Protein AF-A0A8H5HW03-F1 (afdb_monomer)

Sequence (106 aa):
MLFYILYPLAFLIGIPRNELLPVSRLLATKLVANELLAYQELQALMQTDAALSARAYTITTSLAVTDVISALAPERARTVVGIAPSALFCGFLTTMQTAAIAAMLI

Organism: NCBI:txid2823264

Foldseek 3Di:
DQLVVCLVVLVVLPFDPLCSSVLSVLLVCCVPPRLVVSVVSLVVCCVDPNHGDPVSNCSCVDPRRPPPCCVVPVPCVVVCVVCVVVVVVVVVVVVVVVVVVVVVVD

Solvent-accessible surface area (backbone atoms only — not comparable to full-atom values): 5886 Å² total; per-residue (Å²): 116,67,28,68,71,35,29,63,51,32,48,74,77,66,36,54,83,93,46,24,68,66,50,8,42,38,45,34,37,27,75,74,74,32,41,69,60,25,44,52,52,49,54,56,41,58,76,40,100,75,43,66,53,72,68,42,44,52,51,40,46,57,59,55,41,44,41,68,58,52,76,74,41,62,87,46,52,69,58,50,64,69,44,42,66,61,51,50,52,50,51,51,52,53,51,53,51,52,51,55,54,54,62,73,76,107

Structure (mmCIF, N/CA/C/O backbone):
data_AF-A0A8H5HW03-F1
#
_entry.id   AF-A0A8H5HW03-F1
#
loop_
_atom_site.group_PDB
_atom_site.id
_atom_site.type_symbol
_atom_site.label_atom_id
_atom_site.label_alt_id
_atom_site.label_comp_id
_atom_site.label_asym_id
_atom_site.label_entity_id
_atom_site.label_seq_id
_atom_site.pd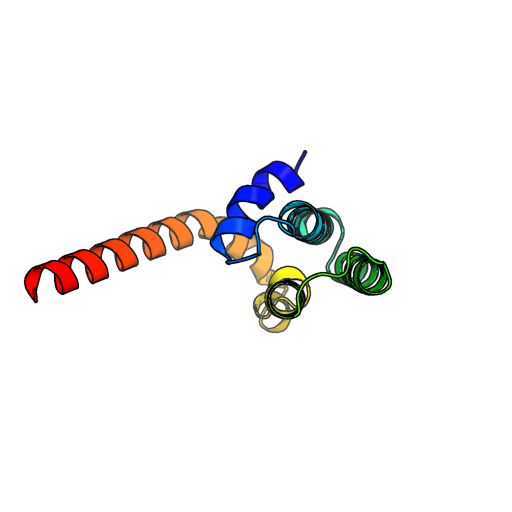bx_PDB_ins_code
_atom_site.Cartn_x
_atom_site.Cartn_y
_atom_site.Cartn_z
_atom_site.occupancy
_atom_site.B_iso_or_equiv
_atom_site.auth_seq_id
_atom_site.auth_comp_id
_atom_site.auth_asym_id
_atom_site.auth_atom_id
_atom_site.pdbx_PDB_model_num
ATOM 1 N N . MET A 1 1 ? -1.120 10.387 -12.932 1.00 54.50 1 MET A N 1
ATOM 2 C CA . MET A 1 1 ? -1.924 9.602 -13.895 1.00 54.50 1 MET A CA 1
ATOM 3 C C . MET A 1 1 ? -2.091 8.164 -13.420 1.00 54.50 1 MET A C 1
ATOM 5 O O . MET A 1 1 ? -3.212 7.801 -13.104 1.00 54.50 1 MET A O 1
ATOM 9 N N . LEU A 1 2 ? -1.021 7.379 -13.244 1.00 59.88 2 LEU A N 1
ATOM 10 C CA . LEU A 1 2 ? -1.141 5.968 -12.834 1.00 59.88 2 LEU A CA 1
ATOM 11 C C . LEU A 1 2 ? -1.788 5.745 -11.450 1.00 59.88 2 LEU A C 1
ATOM 13 O O . LEU A 1 2 ? -2.576 4.822 -11.280 1.00 59.88 2 LEU A O 1
ATOM 17 N N . PHE A 1 3 ? -1.534 6.629 -10.481 1.00 64.81 3 PHE A N 1
ATOM 18 C CA . PHE A 1 3 ? -2.133 6.531 -9.143 1.00 64.81 3 PHE A CA 1
ATOM 19 C C . PHE A 1 3 ? -3.669 6.651 -9.144 1.00 64.81 3 PHE A C 1
ATOM 21 O O . PHE A 1 3 ? -4.312 6.061 -8.288 1.00 64.81 3 PHE A O 1
ATOM 28 N N . TYR A 1 4 ? -4.283 7.338 -10.119 1.00 64.31 4 TYR A N 1
ATOM 29 C CA . TYR A 1 4 ? -5.749 7.424 -10.214 1.00 64.31 4 TYR A CA 1
ATOM 30 C C . TYR A 1 4 ? -6.389 6.083 -10.586 1.00 64.31 4 TYR A C 1
ATOM 32 O O . TYR A 1 4 ? -7.503 5.803 -10.160 1.00 64.31 4 TYR A O 1
ATOM 40 N N . ILE A 1 5 ? -5.670 5.234 -11.327 1.00 67.94 5 ILE A N 1
ATOM 41 C CA . ILE A 1 5 ? -6.112 3.870 -11.656 1.00 67.94 5 ILE A CA 1
ATOM 42 C C .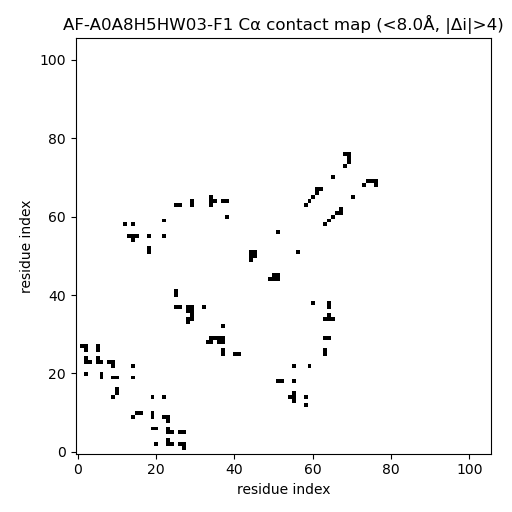 ILE A 1 5 ? -5.989 2.962 -10.423 1.00 67.94 5 ILE A C 1
ATOM 44 O O . ILE A 1 5 ? -6.820 2.085 -10.205 1.00 67.94 5 ILE A O 1
ATOM 48 N N . LEU A 1 6 ? -4.985 3.209 -9.577 1.00 67.69 6 LEU A N 1
ATOM 49 C CA . LEU A 1 6 ? -4.747 2.460 -8.339 1.00 67.69 6 LEU A CA 1
ATOM 50 C C . LEU A 1 6 ? -5.554 2.992 -7.143 1.00 67.69 6 LEU A C 1
ATOM 52 O O . LEU A 1 6 ? -5.616 2.341 -6.107 1.00 67.69 6 LEU A O 1
ATOM 56 N N . TYR A 1 7 ? -6.208 4.143 -7.282 1.00 73.94 7 TYR A N 1
ATOM 57 C CA . TYR A 1 7 ? -7.087 4.731 -6.273 1.00 73.94 7 TYR A CA 1
ATOM 58 C C . TYR A 1 7 ? -8.310 3.853 -5.931 1.00 73.94 7 TYR A C 1
ATOM 60 O O . TYR A 1 7 ? -8.507 3.563 -4.749 1.00 73.94 7 TYR A O 1
ATOM 68 N N . PRO A 1 8 ? -9.114 3.359 -6.903 1.00 70.94 8 PRO A N 1
ATOM 69 C CA . PRO A 1 8 ? -10.201 2.425 -6.601 1.00 70.94 8 PRO A CA 1
ATOM 70 C C . PRO A 1 8 ? -9.677 1.090 -6.064 1.00 70.94 8 PRO A C 1
ATOM 72 O O . PRO A 1 8 ? -10.322 0.483 -5.214 1.00 70.94 8 PRO A O 1
ATOM 75 N N . LEU A 1 9 ? -8.486 0.659 -6.496 1.00 66.75 9 LEU A N 1
ATOM 76 C CA . LEU A 1 9 ? -7.845 -0.529 -5.941 1.00 66.75 9 LEU A CA 1
ATOM 77 C C . LEU A 1 9 ? -7.532 -0.324 -4.455 1.00 66.75 9 LEU A C 1
ATOM 79 O O . LEU A 1 9 ? -7.968 -1.137 -3.653 1.00 66.75 9 LEU A O 1
ATOM 83 N N . ALA A 1 10 ? -6.880 0.784 -4.079 1.00 71.12 10 ALA A N 1
ATOM 84 C CA . 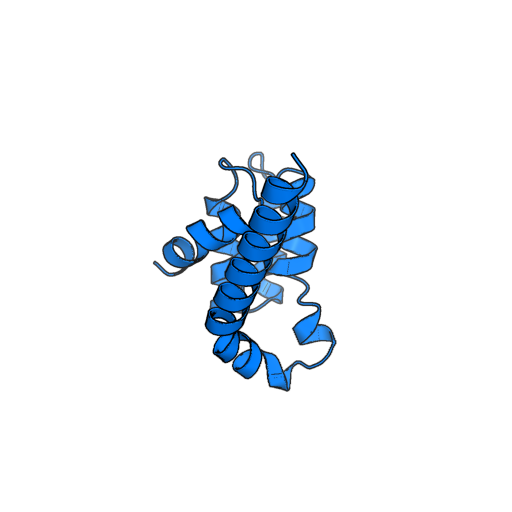ALA A 1 10 ? -6.575 1.137 -2.688 1.00 71.12 10 ALA A CA 1
ATOM 85 C C . ALA A 1 10 ? -7.836 1.166 -1.801 1.00 71.12 10 ALA A C 1
ATOM 87 O O . ALA A 1 10 ? -7.804 0.729 -0.650 1.00 71.12 10 ALA A O 1
ATOM 88 N N . PHE A 1 11 ? -8.964 1.614 -2.357 1.00 74.25 11 PHE A N 1
ATOM 89 C CA . PHE A 1 11 ? -10.255 1.595 -1.672 1.00 74.25 11 PHE A CA 1
ATOM 90 C C . PHE A 1 11 ? -10.769 0.173 -1.425 1.00 74.25 11 PHE A C 1
ATOM 92 O O . PHE A 1 11 ? -11.213 -0.131 -0.318 1.00 74.25 11 PHE A O 1
ATOM 99 N N . LEU A 1 12 ? -10.652 -0.718 -2.413 1.00 67.25 12 LEU A N 1
ATOM 100 C CA . LEU A 1 12 ? -11.079 -2.116 -2.297 1.00 67.25 12 LEU A CA 1
ATOM 101 C C . LEU A 1 12 ? -10.250 -2.921 -1.282 1.00 67.25 12 LEU A C 1
ATOM 103 O O . LEU A 1 12 ? -10.799 -3.798 -0.622 1.00 67.25 12 LEU A O 1
ATOM 107 N N . ILE A 1 13 ? -8.964 -2.600 -1.095 1.00 67.69 13 ILE A N 1
ATOM 108 C CA . ILE A 1 13 ? -8.096 -3.237 -0.076 1.00 67.69 13 ILE A CA 1
ATOM 109 C C . ILE A 1 13 ? -8.343 -2.704 1.348 1.00 67.69 13 ILE A C 1
ATOM 111 O O . ILE A 1 13 ? -7.706 -3.150 2.301 1.00 67.69 13 ILE A O 1
ATOM 115 N N . GLY A 1 14 ? -9.285 -1.771 1.521 1.00 68.88 14 GLY A N 1
ATOM 116 C CA . GLY A 1 14 ? -9.735 -1.312 2.835 1.00 68.88 14 GLY A CA 1
ATOM 117 C C . GLY A 1 14 ? -8.916 -0.173 3.441 1.00 68.88 14 GLY A C 1
ATOM 118 O O . GLY A 1 14 ? -8.922 -0.015 4.665 1.00 68.88 14 GLY A O 1
ATOM 119 N N . ILE A 1 15 ? -8.229 0.621 2.613 1.00 82.00 15 ILE A N 1
ATOM 120 C CA . ILE A 1 15 ? -7.562 1.853 3.052 1.00 82.00 15 ILE A CA 1
ATOM 121 C C . ILE A 1 15 ? -8.619 2.919 3.415 1.00 82.00 15 ILE A C 1
ATOM 123 O O . ILE A 1 15 ? -9.592 3.100 2.675 1.00 82.00 15 ILE A O 1
ATOM 127 N N . PRO A 1 16 ? -8.455 3.645 4.536 1.00 82.75 16 PRO A N 1
ATOM 128 C CA . PRO A 1 16 ? -9.315 4.767 4.908 1.00 82.75 16 PRO A CA 1
ATOM 129 C C . PRO A 1 16 ? -9.395 5.842 3.815 1.00 82.75 16 PRO A C 1
ATOM 131 O O . PRO A 1 16 ? -8.410 6.142 3.144 1.00 82.75 16 PRO A O 1
ATOM 134 N N . ARG A 1 17 ? -10.567 6.469 3.635 1.00 80.69 17 ARG A N 1
ATOM 135 C CA . ARG A 1 17 ? -10.820 7.402 2.513 1.00 80.69 17 ARG A CA 1
ATOM 136 C C . ARG A 1 17 ? -9.880 8.614 2.479 1.00 80.69 17 ARG A C 1
ATOM 138 O O . ARG A 1 17 ? -9.550 9.096 1.400 1.00 80.69 17 ARG A O 1
ATOM 145 N N . ASN A 1 18 ? -9.443 9.079 3.646 1.00 84.56 18 ASN A N 1
ATOM 146 C CA . ASN A 1 18 ? -8.472 10.164 3.824 1.00 84.56 18 ASN A CA 1
ATOM 147 C C . ASN A 1 18 ? -7.039 9.776 3.407 1.00 84.56 18 ASN A C 1
ATOM 149 O O . ASN A 1 18 ? -6.214 10.653 3.182 1.00 84.56 18 ASN A O 1
ATOM 153 N N . GLU A 1 19 ? -6.749 8.483 3.262 1.00 84.56 19 GLU A N 1
ATOM 154 C CA . GLU A 1 19 ? -5.403 7.937 3.038 1.00 84.56 19 GLU A CA 1
ATOM 155 C C . GLU A 1 19 ? -5.254 7.276 1.653 1.00 84.56 19 GLU A C 1
ATOM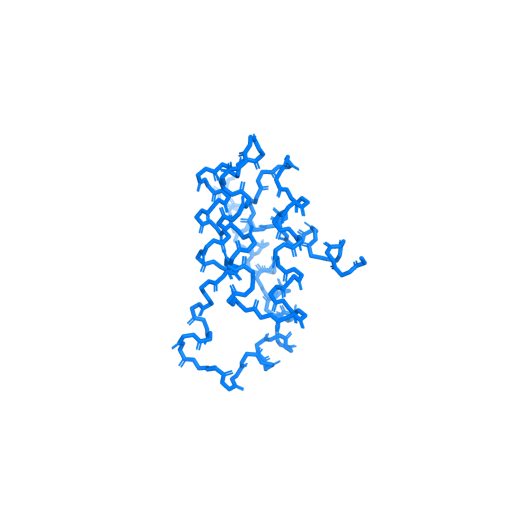 157 O O . GLU A 1 19 ? -4.173 6.833 1.268 1.00 84.56 19 GLU A O 1
ATOM 162 N N . LEU A 1 20 ? -6.320 7.263 0.846 1.00 84.25 20 LEU A N 1
ATOM 163 C CA . LEU A 1 20 ? -6.330 6.641 -0.483 1.00 84.25 20 LEU A CA 1
ATOM 164 C C . LEU A 1 20 ? -5.334 7.269 -1.454 1.00 84.25 20 LEU A C 1
ATOM 166 O O . LEU A 1 20 ? -4.681 6.568 -2.226 1.00 84.25 20 LEU A O 1
ATOM 170 N N . LEU A 1 21 ? -5.221 8.597 -1.441 1.00 86.06 21 LEU A N 1
ATOM 171 C CA . LEU A 1 21 ? -4.332 9.314 -2.349 1.00 86.06 21 LEU A CA 1
ATOM 172 C C . LEU A 1 21 ? -2.845 9.035 -2.052 1.00 86.06 21 LEU A C 1
ATOM 174 O O . LEU A 1 21 ? -2.137 8.640 -2.980 1.00 86.06 21 LEU A O 1
ATOM 178 N N . PRO A 1 22 ? -2.351 9.170 -0.804 1.00 86.06 22 PRO A N 1
ATOM 179 C CA . PRO A 1 22 ? -0.966 8.819 -0.499 1.00 86.06 22 PRO A CA 1
ATOM 180 C C . PRO A 1 22 ? -0.672 7.331 -0.735 1.00 86.06 22 PRO A C 1
ATOM 182 O O . PRO A 1 22 ? 0.353 7.009 -1.331 1.00 86.06 22 PRO A O 1
ATOM 185 N N . VAL A 1 23 ? -1.585 6.421 -0.381 1.00 83.62 23 VAL A N 1
ATOM 186 C CA . VAL A 1 23 ? -1.367 4.977 -0.591 1.00 83.62 23 VAL A CA 1
ATOM 187 C C . VAL A 1 23 ? -1.369 4.598 -2.076 1.00 83.62 23 VAL A C 1
ATOM 189 O O . VAL A 1 23 ? -0.510 3.842 -2.522 1.00 83.62 23 VAL A O 1
ATOM 192 N N . SER A 1 24 ? -2.273 5.158 -2.883 1.00 81.62 24 SER A N 1
ATOM 193 C CA . SER A 1 24 ? -2.281 4.925 -4.338 1.00 81.62 24 SER A CA 1
ATOM 194 C C . SER A 1 24 ? -1.048 5.496 -5.041 1.00 81.62 24 SER A C 1
ATOM 196 O O . SER A 1 24 ? -0.604 4.937 -6.046 1.00 81.62 24 SER A O 1
ATOM 198 N N . ARG A 1 25 ? -0.451 6.568 -4.502 1.00 84.62 25 ARG A N 1
ATOM 199 C CA . ARG A 1 25 ? 0.834 7.095 -4.971 1.00 84.62 25 ARG A CA 1
ATOM 200 C C . ARG A 1 25 ? 1.977 6.136 -4.660 1.00 84.62 25 ARG A C 1
ATOM 202 O O . ARG A 1 25 ? 2.724 5.820 -5.576 1.00 84.62 25 ARG A O 1
ATOM 209 N N . LEU A 1 26 ? 2.056 5.612 -3.438 1.00 81.62 26 LEU A N 1
ATOM 210 C CA . LEU A 1 26 ? 3.060 4.610 -3.060 1.00 81.62 26 LEU A CA 1
ATOM 211 C C . LEU A 1 26 ? 2.938 3.332 -3.906 1.00 81.62 26 LEU A C 1
ATOM 213 O O . LEU A 1 26 ? 3.940 2.807 -4.386 1.00 81.62 26 LEU A O 1
ATOM 217 N N . LEU A 1 27 ? 1.709 2.878 -4.176 1.00 77.06 27 LEU A N 1
ATOM 218 C CA . LEU A 1 27 ? 1.438 1.761 -5.089 1.00 77.06 27 LEU A CA 1
ATOM 219 C C . LEU A 1 27 ? 1.882 2.064 -6.530 1.00 77.06 27 LEU A C 1
ATOM 221 O O . LEU A 1 27 ? 2.413 1.189 -7.212 1.00 77.06 27 LEU A O 1
ATOM 225 N N . ALA A 1 28 ? 1.697 3.299 -7.001 1.00 76.44 28 ALA A N 1
ATOM 226 C CA . ALA A 1 28 ? 2.178 3.718 -8.314 1.00 76.44 28 ALA A CA 1
ATOM 227 C C . ALA A 1 28 ? 3.714 3.793 -8.366 1.00 76.44 28 ALA A C 1
ATOM 229 O O . ALA A 1 28 ? 4.298 3.350 -9.354 1.00 76.44 28 ALA A O 1
ATOM 230 N N . THR A 1 29 ? 4.365 4.305 -7.313 1.00 76.69 29 THR A N 1
ATOM 231 C CA . THR A 1 29 ? 5.830 4.330 -7.187 1.00 76.69 29 THR A CA 1
ATOM 232 C C . THR A 1 29 ? 6.390 2.910 -7.205 1.00 76.69 29 THR A C 1
ATOM 234 O O . THR A 1 29 ? 7.330 2.644 -7.949 1.00 76.69 29 THR A O 1
ATOM 237 N N . LYS A 1 30 ? 5.768 1.967 -6.487 1.00 75.19 30 LYS A N 1
ATOM 238 C CA . LYS A 1 30 ? 6.126 0.541 -6.546 1.00 75.19 30 LYS A CA 1
ATOM 239 C C . LYS A 1 30 ? 6.054 -0.003 -7.976 1.00 75.19 30 LYS A C 1
ATOM 241 O O . LYS A 1 30 ? 6.982 -0.664 -8.430 1.00 75.19 30 LYS A O 1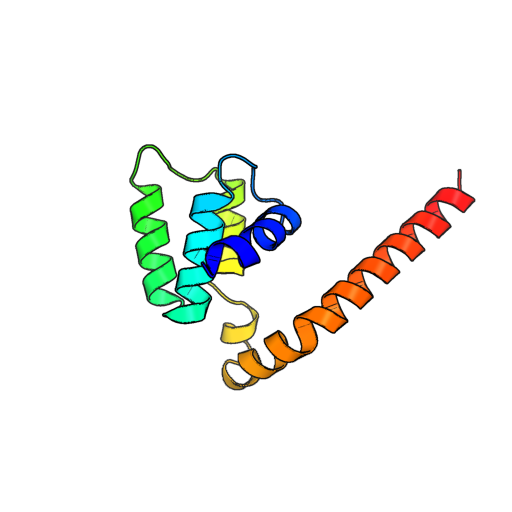
ATOM 246 N N . LEU A 1 31 ? 4.953 0.279 -8.678 1.00 69.69 31 LEU A N 1
ATOM 247 C CA . LEU A 1 31 ? 4.664 -0.276 -10.003 1.00 69.69 31 LEU A CA 1
ATOM 248 C C . LEU A 1 31 ? 5.580 0.275 -11.109 1.00 69.69 31 LEU A C 1
ATOM 250 O O . LEU A 1 31 ? 5.887 -0.444 -12.055 1.00 69.69 31 LEU A O 1
ATOM 254 N N . VAL A 1 32 ? 5.984 1.545 -11.016 1.00 72.12 32 VAL A N 1
ATOM 255 C CA . VAL A 1 32 ? 6.789 2.224 -12.051 1.00 72.12 32 VAL A CA 1
ATOM 256 C C . VAL A 1 32 ? 8.274 2.227 -11.721 1.00 72.12 32 VAL A C 1
ATOM 258 O O . VAL A 1 32 ? 9.092 2.098 -12.628 1.00 72.12 32 VAL A O 1
ATOM 261 N N . ALA A 1 33 ? 8.620 2.417 -10.448 1.00 74.00 33 ALA A N 1
ATOM 262 C CA . ALA A 1 33 ? 9.997 2.536 -9.995 1.00 74.00 33 ALA A CA 1
ATOM 263 C C . ALA A 1 33 ? 10.484 1.224 -9.369 1.00 74.00 33 ALA A C 1
ATOM 265 O O . ALA A 1 33 ? 11.135 0.443 -10.057 1.00 74.00 33 ALA A O 1
ATOM 266 N N . ASN A 1 34 ? 10.219 0.994 -8.077 1.00 69.38 34 ASN A N 1
ATOM 267 C CA . ASN A 1 34 ? 10.528 -0.251 -7.364 1.00 69.38 34 ASN A CA 1
ATOM 268 C C . ASN A 1 34 ? 10.008 -0.227 -5.910 1.00 69.38 34 ASN A C 1
ATOM 270 O O . ASN A 1 34 ? 9.589 0.809 -5.390 1.00 69.38 34 ASN A O 1
ATOM 274 N N . GLU A 1 35 ? 10.087 -1.386 -5.249 1.00 76.25 35 GLU A N 1
ATOM 275 C CA . GLU A 1 35 ? 9.702 -1.595 -3.845 1.00 76.25 35 GLU A CA 1
ATOM 276 C C . GLU A 1 35 ? 10.578 -0.807 -2.853 1.00 76.25 35 GLU A C 1
ATOM 278 O O . GLU A 1 35 ? 10.061 -0.273 -1.874 1.00 76.25 35 GLU A O 1
ATOM 283 N N . LEU A 1 36 ? 11.883 -0.658 -3.118 1.00 78.69 36 LEU A N 1
ATOM 284 C CA . LEU A 1 36 ? 12.812 0.047 -2.224 1.00 78.69 36 LEU A CA 1
ATOM 285 C C . LEU A 1 36 ? 12.507 1.553 -2.139 1.00 78.69 36 LEU A C 1
ATOM 287 O O . LEU A 1 36 ? 12.461 2.116 -1.047 1.00 78.69 36 LEU A O 1
ATOM 291 N N . LEU A 1 37 ? 12.256 2.195 -3.280 1.00 81.25 37 LEU A N 1
ATOM 292 C CA . LEU A 1 37 ? 11.848 3.597 -3.381 1.00 81.25 37 LEU A CA 1
ATOM 293 C C . LEU A 1 37 ? 10.479 3.811 -2.742 1.00 81.25 37 LEU A C 1
ATOM 295 O O . LEU A 1 37 ? 10.306 4.756 -1.979 1.00 81.25 37 LEU A O 1
ATOM 299 N N . ALA A 1 38 ? 9.524 2.912 -2.991 1.00 81.62 38 ALA A N 1
ATOM 300 C CA . ALA A 1 38 ? 8.216 2.980 -2.345 1.00 81.62 38 ALA A CA 1
ATOM 301 C C . ALA A 1 38 ? 8.327 2.860 -0.812 1.00 81.62 38 ALA A C 1
ATOM 303 O O . ALA A 1 38 ? 7.617 3.559 -0.092 1.00 81.62 38 ALA A O 1
ATOM 304 N N . TYR A 1 39 ? 9.243 2.03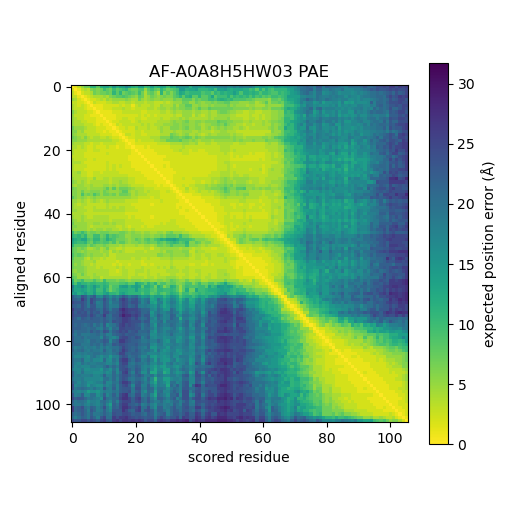1 -0.296 1.00 82.06 39 TYR A N 1
ATOM 305 C CA . TYR A 1 39 ? 9.495 1.928 1.145 1.00 82.06 39 TYR A CA 1
ATOM 306 C C . TYR A 1 39 ? 10.105 3.200 1.732 1.00 82.06 39 TYR A C 1
ATOM 308 O O . TYR A 1 39 ? 9.696 3.646 2.803 1.00 82.06 39 TYR A O 1
ATOM 316 N N . GLN A 1 40 ? 11.060 3.805 1.026 1.00 83.25 40 GLN A N 1
ATOM 317 C CA . GLN A 1 40 ? 11.666 5.072 1.432 1.00 83.25 40 GLN A CA 1
ATOM 318 C C . GLN A 1 40 ? 10.628 6.199 1.468 1.00 83.25 40 GLN A C 1
ATOM 320 O O . GLN A 1 40 ? 10.557 6.935 2.451 1.00 83.25 40 GLN A O 1
ATOM 325 N N . GLU A 1 41 ? 9.774 6.297 0.444 1.00 86.94 41 GLU A N 1
ATOM 326 C CA . GLU A 1 41 ? 8.673 7.265 0.413 1.00 86.94 41 GLU A CA 1
ATOM 327 C C . GLU A 1 41 ? 7.652 7.012 1.532 1.00 86.94 41 GLU A C 1
ATOM 329 O O . GLU A 1 41 ? 7.154 7.961 2.136 1.00 86.94 41 GLU A O 1
ATOM 334 N N . LEU A 1 42 ? 7.367 5.747 1.859 1.00 86.88 42 LEU A N 1
ATOM 335 C CA . LEU A 1 42 ? 6.487 5.385 2.969 1.00 86.88 42 LEU A CA 1
ATOM 336 C C . LEU A 1 42 ? 7.076 5.792 4.329 1.00 86.88 42 LEU A C 1
ATOM 338 O O . LEU A 1 42 ? 6.358 6.352 5.156 1.00 86.88 42 LEU A O 1
ATOM 342 N N . GLN A 1 43 ? 8.367 5.540 4.568 1.00 86.12 43 GLN A N 1
ATOM 343 C CA . GLN A 1 43 ? 9.034 5.974 5.800 1.00 86.12 43 GLN A CA 1
ATOM 344 C C . GLN A 1 43 ? 9.067 7.497 5.918 1.00 86.12 43 GLN A C 1
ATOM 346 O O . GLN A 1 43 ? 8.797 8.025 6.994 1.00 86.12 43 GLN A O 1
ATOM 351 N N . ALA A 1 44 ? 9.337 8.203 4.818 1.00 87.56 44 ALA A N 1
ATOM 352 C CA . ALA A 1 44 ? 9.289 9.660 4.791 1.00 87.56 44 ALA A CA 1
ATOM 353 C C . ALA A 1 44 ? 7.877 10.181 5.107 1.00 87.56 44 ALA A C 1
ATOM 355 O O . ALA A 1 44 ? 7.728 11.101 5.906 1.00 87.56 44 ALA A O 1
ATOM 356 N N . LEU A 1 45 ? 6.832 9.554 4.553 1.00 86.88 45 LEU A N 1
ATOM 357 C CA . LEU A 1 45 ? 5.438 9.907 4.837 1.00 86.88 45 LEU A CA 1
ATOM 358 C C . LEU A 1 45 ? 5.083 9.700 6.318 1.00 86.88 45 LEU A C 1
ATOM 360 O O . LEU A 1 45 ? 4.405 10.538 6.911 1.00 86.88 45 LEU A O 1
ATOM 364 N N . MET A 1 46 ? 5.573 8.622 6.934 1.00 84.75 46 MET A N 1
ATOM 365 C CA . MET A 1 46 ? 5.350 8.322 8.353 1.00 84.75 46 MET A CA 1
ATOM 366 C C . MET A 1 46 ? 5.991 9.325 9.318 1.00 84.75 46 MET A C 1
ATOM 368 O O . MET A 1 46 ? 5.580 9.390 10.472 1.00 84.75 46 MET A O 1
ATOM 372 N N . GLN A 1 47 ? 6.974 10.106 8.865 1.00 85.88 47 GLN A N 1
ATOM 373 C CA . GLN A 1 47 ? 7.627 11.147 9.666 1.00 85.88 47 GLN A CA 1
ATOM 374 C C . GLN A 1 47 ? 6.927 12.514 9.583 1.00 85.88 47 GLN A C 1
ATOM 376 O O . GLN A 1 47 ? 7.379 13.468 10.211 1.00 85.88 47 GLN A O 1
ATOM 381 N N . THR A 1 48 ? 5.844 12.628 8.811 1.00 84.06 48 THR A N 1
ATOM 382 C CA . THR A 1 48 ? 5.080 13.876 8.647 1.00 84.06 48 THR A CA 1
ATOM 383 C C . THR A 1 48 ? 3.773 13.858 9.439 1.00 84.06 48 THR A C 1
ATOM 385 O O . THR A 1 48 ? 3.266 12.793 9.784 1.00 84.06 48 THR A O 1
ATOM 388 N N . ASP A 1 49 ? 3.159 15.030 9.637 1.00 75.94 49 ASP A N 1
ATOM 389 C CA . ASP A 1 49 ? 1.814 15.161 10.231 1.00 75.94 49 ASP A CA 1
ATOM 390 C C . ASP A 1 49 ? 0.703 14.484 9.396 1.00 75.94 49 ASP A C 1
ATOM 392 O O . ASP A 1 49 ? -0.422 14.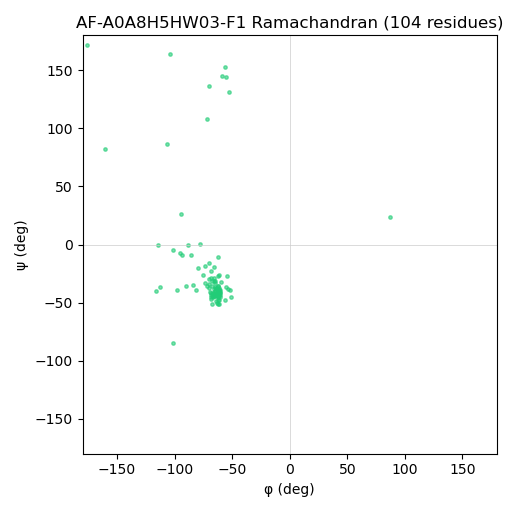319 9.863 1.00 75.94 49 ASP A O 1
ATOM 396 N N . ALA A 1 50 ? 1.011 14.062 8.163 1.00 77.62 50 ALA A N 1
ATOM 397 C CA . ALA A 1 50 ? 0.134 13.287 7.284 1.00 77.62 50 ALA A CA 1
ATOM 398 C C . ALA A 1 50 ? 0.371 11.766 7.395 1.00 77.62 50 ALA A C 1
ATOM 400 O O . ALA A 1 50 ? 0.138 11.021 6.437 1.00 77.62 50 ALA A O 1
ATOM 401 N N . ALA A 1 51 ? 0.858 11.307 8.550 1.00 83.88 51 ALA A N 1
ATOM 402 C CA . ALA A 1 51 ? 1.072 9.900 8.848 1.00 83.88 51 ALA A CA 1
ATOM 403 C C . ALA A 1 51 ? -0.196 9.062 8.588 1.00 83.88 51 ALA A C 1
ATOM 405 O O . ALA A 1 51 ? -1.295 9.389 9.035 1.00 83.88 51 ALA A O 1
ATOM 406 N N . LEU A 1 52 ? -0.021 7.950 7.871 1.00 85.50 52 LEU A N 1
ATOM 407 C CA . LEU A 1 52 ? -1.048 6.928 7.679 1.00 85.50 52 LEU A CA 1
ATOM 408 C C . LEU A 1 52 ? -1.508 6.343 9.024 1.00 85.50 52 LEU A C 1
ATOM 410 O O . LEU A 1 52 ? -0.710 6.112 9.932 1.00 85.50 52 LEU A O 1
ATOM 414 N N . SER A 1 53 ? -2.790 6.007 9.126 1.00 86.69 53 SER A N 1
ATOM 415 C CA . SER A 1 53 ? -3.304 5.209 10.234 1.00 86.69 53 SER A CA 1
ATOM 416 C C . SER A 1 53 ? -2.557 3.876 10.360 1.00 86.69 53 SER A C 1
ATOM 418 O O . SER A 1 53 ? -2.103 3.305 9.366 1.00 86.69 53 SER A O 1
ATOM 420 N N . ALA A 1 54 ? -2.495 3.314 11.573 1.00 82.06 54 ALA A N 1
ATOM 421 C CA . ALA A 1 54 ? -1.853 2.016 11.814 1.00 82.06 54 ALA A CA 1
ATOM 422 C C . ALA A 1 54 ? -2.372 0.923 10.859 1.00 82.06 54 ALA A C 1
ATOM 424 O O . ALA A 1 54 ? -1.596 0.140 10.319 1.00 82.06 54 ALA A O 1
ATOM 425 N N . ARG A 1 55 ? -3.680 0.932 10.570 1.00 76.56 55 ARG A N 1
ATOM 426 C CA . ARG A 1 55 ? -4.309 0.017 9.612 1.00 76.56 55 ARG A CA 1
ATOM 427 C C . ARG A 1 55 ? -3.766 0.209 8.195 1.00 76.56 55 ARG A C 1
ATOM 429 O O . ARG A 1 55 ? -3.372 -0.769 7.565 1.00 76.56 55 ARG A O 1
ATOM 436 N N . ALA A 1 56 ? -3.750 1.437 7.681 1.00 81.94 56 ALA A N 1
ATOM 437 C CA . ALA A 1 56 ? -3.243 1.696 6.338 1.00 81.94 56 ALA A CA 1
ATOM 438 C C . ALA A 1 56 ? -1.741 1.460 6.232 1.00 81.94 56 ALA A C 1
ATOM 440 O O . ALA A 1 56 ? -1.290 0.944 5.215 1.00 81.94 56 ALA A O 1
ATOM 441 N N . TYR A 1 57 ? -0.975 1.771 7.277 1.00 82.81 57 TYR A N 1
ATOM 442 C CA . TYR A 1 57 ? 0.448 1.468 7.334 1.00 82.81 57 TYR A CA 1
ATOM 443 C C . TYR A 1 57 ? 0.704 -0.038 7.257 1.00 82.81 57 TYR A C 1
ATOM 445 O O . TYR A 1 57 ? 1.508 -0.468 6.434 1.00 82.81 57 TYR A O 1
ATOM 453 N N . THR A 1 58 ? -0.013 -0.858 8.033 1.00 78.56 58 THR A N 1
ATOM 454 C CA . THR A 1 58 ? 0.113 -2.323 7.973 1.00 78.56 58 THR A CA 1
ATOM 455 C C . THR A 1 58 ? -0.282 -2.867 6.603 1.00 78.56 58 THR A C 1
ATOM 457 O O . THR A 1 58 ? 0.448 -3.678 6.044 1.00 78.56 58 THR A O 1
ATOM 460 N N . ILE A 1 59 ? -1.390 -2.406 6.016 1.00 74.62 59 ILE A N 1
ATOM 461 C CA . ILE A 1 59 ? -1.826 -2.825 4.670 1.00 74.62 59 ILE A CA 1
ATOM 462 C C . ILE A 1 59 ? -0.782 -2.413 3.619 1.00 74.62 59 ILE A C 1
ATOM 464 O O . ILE A 1 59 ? -0.397 -3.214 2.774 1.00 74.62 59 ILE A O 1
ATOM 468 N N . THR A 1 60 ? -0.268 -1.185 3.691 1.00 78.56 60 THR A N 1
ATOM 469 C CA . THR A 1 60 ? 0.710 -0.662 2.726 1.00 78.56 60 THR A CA 1
ATOM 470 C C . THR A 1 60 ? 2.056 -1.374 2.864 1.00 78.56 60 THR A C 1
ATOM 472 O O . THR A 1 60 ? 2.620 -1.819 1.874 1.00 78.56 60 THR A O 1
ATOM 475 N N . THR A 1 61 ? 2.567 -1.580 4.075 1.00 76.38 61 THR A N 1
ATOM 476 C CA . THR A 1 61 ? 3.812 -2.339 4.278 1.00 76.38 61 THR A CA 1
ATOM 477 C C . THR A 1 61 ? 3.668 -3.798 3.846 1.00 76.38 61 THR A C 1
ATOM 479 O O . THR A 1 61 ? 4.494 -4.275 3.074 1.00 76.38 61 THR A O 1
ATOM 482 N N . SER A 1 62 ? 2.610 -4.497 4.261 1.00 69.00 62 SER A N 1
ATOM 483 C CA . SER A 1 62 ? 2.440 -5.936 3.991 1.00 69.00 62 SER A CA 1
ATOM 484 C C . SER A 1 62 ? 2.024 -6.295 2.562 1.00 69.00 62 SER A C 1
ATOM 486 O O . SER A 1 62 ? 2.303 -7.405 2.127 1.00 69.00 62 SER A O 1
ATOM 488 N N . LEU A 1 63 ? 1.346 -5.400 1.836 1.00 64.94 63 LEU A N 1
ATOM 489 C CA . LEU A 1 63 ? 0.850 -5.675 0.478 1.00 64.94 63 LEU A CA 1
ATOM 490 C C . LEU A 1 63 ? 1.509 -4.783 -0.576 1.00 64.94 63 LEU A C 1
ATOM 492 O O . LEU A 1 63 ? 1.818 -5.231 -1.683 1.00 64.94 63 LEU A O 1
ATOM 496 N N . ALA A 1 64 ? 1.713 -3.501 -0.264 1.00 63.25 64 ALA A N 1
ATOM 497 C CA . ALA A 1 64 ? 2.250 -2.550 -1.231 1.00 63.25 64 ALA A CA 1
ATOM 498 C C . ALA A 1 64 ? 3.776 -2.589 -1.291 1.00 63.25 64 ALA A C 1
ATOM 500 O O . ALA A 1 64 ? 4.317 -2.419 -2.375 1.00 63.25 64 ALA A O 1
ATOM 501 N N . VAL A 1 65 ? 4.473 -2.823 -0.179 1.00 63.94 65 VAL A N 1
ATOM 502 C CA . VAL A 1 65 ? 5.935 -2.663 -0.157 1.00 63.94 65 VAL A CA 1
ATOM 503 C C . VAL A 1 65 ? 6.704 -3.965 0.029 1.00 63.94 65 VAL A C 1
ATOM 505 O O . VAL A 1 65 ? 7.735 -4.150 -0.605 1.00 63.94 65 VAL A O 1
ATOM 508 N N . THR A 1 66 ? 6.184 -4.891 0.829 1.00 61.72 66 THR A N 1
ATOM 509 C CA . THR A 1 66 ? 6.775 -6.221 1.019 1.00 61.72 66 THR A CA 1
ATOM 510 C C . THR A 1 66 ? 5.899 -7.217 0.281 1.00 61.72 66 THR A C 1
ATOM 512 O O . THR A 1 66 ? 4.936 -7.743 0.825 1.00 61.72 66 THR A O 1
ATOM 515 N N . ASP A 1 67 ? 6.155 -7.407 -1.007 1.00 59.12 67 ASP A N 1
ATOM 516 C CA . ASP A 1 67 ? 5.337 -8.303 -1.812 1.00 59.12 67 ASP A CA 1
ATOM 517 C C . ASP A 1 67 ? 5.627 -9.759 -1.405 1.00 59.12 67 ASP A C 1
ATOM 519 O O . ASP A 1 67 ? 6.693 -10.304 -1.696 1.00 59.12 67 ASP A O 1
ATOM 523 N N . VAL A 1 68 ? 4.684 -10.411 -0.716 1.00 51.09 68 VAL A N 1
ATOM 524 C CA . VAL A 1 68 ? 4.768 -11.846 -0.369 1.00 51.09 68 VAL A CA 1
ATOM 525 C C . VAL A 1 68 ? 4.987 -12.703 -1.626 1.00 51.09 68 VAL A C 1
ATOM 527 O O . VAL A 1 68 ? 5.611 -13.758 -1.555 1.00 51.09 68 VAL A O 1
ATOM 530 N N . ILE A 1 69 ? 4.544 -12.235 -2.798 1.00 45.69 69 ILE A N 1
ATOM 531 C CA . ILE A 1 69 ? 4.721 -12.936 -4.073 1.00 45.69 69 ILE A CA 1
ATOM 532 C C . ILE A 1 69 ? 6.122 -12.703 -4.663 1.00 45.69 69 ILE A C 1
ATOM 534 O O . ILE A 1 69 ? 6.720 -13.663 -5.151 1.00 45.69 69 ILE A O 1
ATOM 538 N N . SER A 1 70 ? 6.694 -11.495 -4.576 1.00 46.12 70 SER A N 1
ATOM 539 C CA . SER A 1 70 ? 8.093 -11.243 -4.982 1.00 46.12 70 SER A CA 1
ATOM 540 C C . SER A 1 70 ? 9.091 -11.944 -4.054 1.00 46.12 70 SER A C 1
ATOM 542 O O . SER A 1 70 ? 10.137 -12.395 -4.516 1.00 46.12 70 SER A O 1
ATOM 544 N N . ALA A 1 71 ? 8.749 -12.098 -2.769 1.00 46.78 71 ALA A N 1
ATOM 545 C CA . ALA A 1 71 ? 9.533 -12.873 -1.809 1.00 46.78 71 ALA A CA 1
ATOM 546 C C . ALA A 1 71 ? 9.486 -14.392 -2.079 1.00 46.78 71 ALA A C 1
ATOM 548 O O . ALA A 1 71 ? 10.460 -15.083 -1.788 1.00 46.78 71 ALA A O 1
ATOM 549 N N . LEU A 1 72 ? 8.389 -14.919 -2.649 1.00 38.19 72 LEU A N 1
ATOM 550 C CA . LEU A 1 72 ? 8.267 -16.342 -3.003 1.00 38.19 72 LEU A CA 1
ATOM 551 C C . LEU A 1 72 ? 8.752 -16.686 -4.425 1.00 38.19 72 LEU A C 1
ATOM 553 O O . LEU A 1 72 ? 9.269 -17.782 -4.630 1.00 38.19 72 LEU A O 1
ATOM 557 N N . ALA A 1 73 ? 8.555 -15.814 -5.421 1.00 40.88 73 ALA A N 1
ATOM 558 C CA . ALA A 1 73 ? 8.910 -16.079 -6.821 1.00 40.88 73 ALA A CA 1
ATOM 559 C C . ALA A 1 73 ? 9.032 -14.775 -7.651 1.00 40.88 73 ALA A C 1
ATOM 561 O O . ALA A 1 73 ? 8.106 -14.427 -8.397 1.00 40.88 73 ALA A O 1
ATOM 562 N N . PRO A 1 74 ? 10.182 -14.073 -7.596 1.00 52.59 74 PRO A N 1
ATOM 563 C CA . PRO A 1 74 ? 10.375 -12.760 -8.230 1.00 52.59 74 PRO A CA 1
ATOM 564 C C . PRO A 1 74 ? 10.211 -12.778 -9.761 1.00 52.59 74 PRO A C 1
ATOM 566 O O . PRO A 1 74 ? 9.801 -11.790 -10.365 1.00 52.59 74 PRO A O 1
ATOM 569 N N . GLU A 1 75 ? 10.448 -13.922 -10.405 1.00 57.16 75 GLU A N 1
ATOM 570 C CA . GLU A 1 75 ? 10.337 -14.087 -11.860 1.00 57.16 75 GLU A CA 1
ATOM 571 C C . GLU A 1 75 ? 8.876 -14.126 -12.364 1.00 57.16 75 GLU A C 1
ATOM 573 O O . GLU A 1 75 ? 8.601 -13.898 -13.543 1.00 57.16 75 GLU A O 1
ATOM 578 N N . ARG A 1 76 ? 7.901 -14.391 -11.478 1.00 53.16 76 ARG A N 1
ATOM 579 C CA . ARG A 1 76 ? 6.488 -14.600 -11.852 1.00 53.16 76 ARG A CA 1
ATOM 580 C C . ARG A 1 76 ? 5.583 -13.398 -11.606 1.00 53.16 76 ARG A C 1
ATOM 582 O O . ARG A 1 76 ? 4.432 -13.434 -12.041 1.00 53.16 76 ARG A O 1
ATOM 589 N N . ALA A 1 77 ? 6.088 -12.319 -11.007 1.00 55.41 77 ALA A N 1
ATOM 590 C CA . ALA A 1 77 ? 5.312 -11.110 -10.716 1.00 55.41 77 ALA A CA 1
ATOM 591 C C . ALA A 1 77 ? 4.599 -10.544 -11.964 1.00 55.41 77 ALA A C 1
ATOM 593 O O . ALA A 1 77 ? 3.427 -10.177 -11.908 1.00 55.41 77 ALA A O 1
ATOM 594 N N . ARG A 1 78 ? 5.252 -10.580 -13.137 1.00 54.53 78 ARG A N 1
ATOM 595 C CA . ARG A 1 78 ? 4.654 -10.153 -14.419 1.00 54.53 78 ARG A CA 1
ATOM 596 C C . ARG A 1 78 ? 3.465 -11.020 -14.846 1.00 54.53 78 ARG A C 1
ATOM 598 O O . ARG A 1 78 ? 2.477 -10.507 -15.363 1.00 54.53 78 ARG A O 1
ATOM 605 N N . THR A 1 79 ? 3.550 -12.324 -14.595 1.00 57.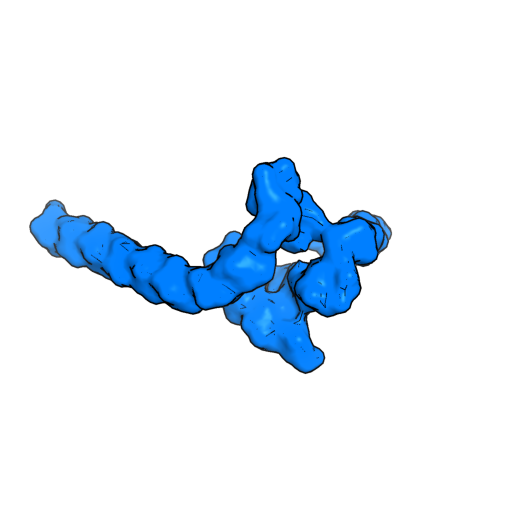22 79 THR A N 1
ATOM 606 C CA . THR A 1 79 ? 2.475 -13.289 -14.869 1.00 57.22 79 THR A CA 1
ATOM 607 C C . THR A 1 79 ? 1.305 -13.082 -13.910 1.00 57.22 79 THR A C 1
ATOM 609 O O . THR A 1 79 ? 0.155 -13.141 -14.332 1.00 57.22 79 THR A O 1
ATOM 612 N N . VAL A 1 80 ? 1.589 -12.760 -12.642 1.00 59.31 80 VAL A N 1
ATOM 613 C CA . VAL A 1 80 ? 0.576 -12.466 -11.616 1.00 59.31 80 VAL A CA 1
ATOM 614 C C . VAL A 1 80 ? -0.227 -11.211 -11.962 1.00 59.31 80 VAL A C 1
ATOM 616 O O . VAL A 1 80 ? -1.451 -11.228 -11.873 1.00 59.31 80 VAL A O 1
ATOM 619 N N . VAL A 1 81 ? 0.426 -10.157 -12.460 1.00 57.50 81 VAL A N 1
ATOM 620 C CA . VAL A 1 81 ? -0.273 -8.966 -12.974 1.00 57.50 81 VAL A CA 1
ATOM 621 C C . VAL A 1 81 ? -1.160 -9.310 -14.179 1.00 57.50 81 VAL A C 1
ATOM 623 O O . VAL A 1 81 ? -2.264 -8.783 -14.294 1.00 57.50 81 VAL A O 1
ATOM 626 N N . GLY A 1 82 ? -0.730 -10.236 -15.043 1.00 66.25 82 GLY A N 1
ATOM 627 C CA . GLY A 1 82 ? -1.525 -10.701 -16.185 1.00 66.25 82 GLY A CA 1
ATOM 628 C C . GLY A 1 82 ? -2.813 -11.440 -15.797 1.00 66.25 82 GLY A C 1
ATOM 629 O O . GLY A 1 82 ? -3.822 -11.308 -16.485 1.00 66.25 82 GLY A O 1
ATOM 630 N N . ILE A 1 83 ? -2.805 -12.175 -14.681 1.00 67.38 83 ILE A N 1
ATOM 631 C CA . ILE A 1 83 ? -3.978 -12.910 -14.168 1.00 67.38 83 ILE A CA 1
ATOM 632 C C . ILE A 1 83 ? -4.773 -12.134 -13.109 1.00 67.38 83 ILE A C 1
ATOM 634 O O . ILE A 1 83 ? -5.852 -12.564 -12.717 1.00 67.38 83 ILE A O 1
ATOM 638 N N . ALA A 1 84 ? -4.287 -10.980 -12.648 1.00 67.25 84 ALA A N 1
ATOM 639 C CA . ALA A 1 84 ? -4.986 -10.134 -11.682 1.00 67.25 84 ALA A CA 1
ATOM 640 C C . ALA A 1 84 ? -6.447 -9.807 -12.072 1.00 67.25 84 ALA A C 1
ATOM 642 O O . ALA A 1 84 ? -7.321 -9.955 -11.217 1.00 67.25 84 ALA A O 1
ATOM 643 N N . PRO A 1 85 ? -6.779 -9.425 -13.325 1.00 64.06 85 PRO A N 1
ATOM 644 C CA . PRO A 1 85 ? -8.170 -9.148 -13.686 1.00 64.06 85 PRO A CA 1
ATOM 645 C C . PRO A 1 85 ? -9.067 -10.395 -13.637 1.00 64.06 85 PRO A C 1
ATOM 647 O O . PRO A 1 85 ? -10.204 -10.303 -13.173 1.00 64.06 85 PRO A O 1
ATOM 650 N N . SER A 1 86 ? -8.571 -11.569 -14.049 1.00 67.44 86 SER A N 1
ATOM 651 C CA . SER A 1 86 ? -9.349 -12.813 -13.962 1.00 67.44 86 SER A CA 1
ATOM 652 C C . SER A 1 86 ? -9.501 -13.290 -12.515 1.00 67.44 86 SER A C 1
ATOM 654 O O . SER A 1 86 ? -10.574 -13.758 -12.137 1.00 67.44 86 SER A O 1
ATOM 656 N N . ALA A 1 87 ? -8.479 -13.098 -11.679 1.00 68.06 87 ALA A N 1
ATOM 657 C CA . ALA A 1 87 ? -8.532 -13.386 -10.250 1.00 68.06 87 ALA A CA 1
ATOM 658 C C . ALA A 1 87 ? -9.538 -12.486 -9.512 1.00 68.06 87 ALA A C 1
ATOM 660 O O . ALA A 1 87 ? -10.320 -12.982 -8.703 1.00 68.06 87 ALA A O 1
ATOM 661 N N . LEU A 1 88 ? -9.576 -11.185 -9.825 1.00 67.00 88 LEU A N 1
ATOM 662 C CA . LEU A 1 88 ? -10.552 -10.248 -9.255 1.00 67.00 88 LEU A CA 1
ATOM 663 C C . LEU A 1 88 ? -11.987 -10.619 -9.637 1.00 67.00 88 LEU A C 1
ATOM 665 O O . LEU A 1 88 ? -12.871 -10.629 -8.781 1.00 67.00 88 LEU A O 1
ATOM 669 N N . PHE A 1 89 ? -12.217 -10.972 -10.902 1.00 72.56 89 PHE A N 1
ATOM 670 C CA . PHE A 1 89 ? -13.531 -11.412 -11.364 1.00 72.56 89 PHE A CA 1
ATOM 671 C C . PHE A 1 89 ? -13.964 -12.725 -10.693 1.00 72.56 89 PHE A C 1
ATOM 673 O O . PHE A 1 89 ? -15.098 -12.849 -10.231 1.00 72.56 89 PHE A O 1
ATOM 680 N N . CYS A 1 90 ? -13.042 -13.679 -10.557 1.00 76.06 90 CYS A N 1
ATOM 681 C CA . CYS A 1 90 ? -13.276 -14.928 -9.836 1.00 76.06 90 CYS A CA 1
ATOM 682 C C . CYS A 1 90 ? -13.633 -14.685 -8.356 1.00 76.06 90 CYS A C 1
ATOM 684 O O . CYS A 1 90 ? -14.613 -15.237 -7.847 1.00 76.06 90 CYS A O 1
ATOM 686 N N . GLY A 1 91 ? -12.897 -13.805 -7.670 1.00 64.88 91 GLY A N 1
ATOM 687 C CA . GLY A 1 91 ? -13.174 -13.440 -6.277 1.00 64.88 91 GLY A CA 1
ATOM 688 C C . GLY A 1 91 ? -14.526 -12.740 -6.098 1.00 64.88 91 GLY A C 1
ATOM 689 O O . GLY A 1 91 ? -15.254 -13.021 -5.142 1.00 64.88 91 GLY A O 1
ATOM 690 N N . PHE A 1 92 ? -14.909 -11.886 -7.050 1.00 70.19 92 PHE A N 1
ATOM 691 C CA . PHE A 1 92 ? -16.218 -11.233 -7.060 1.00 70.19 92 PHE A CA 1
ATOM 692 C C . PHE A 1 92 ? -17.363 -12.251 -7.179 1.00 70.19 92 PHE A C 1
ATOM 694 O O . PHE A 1 92 ? -18.288 -12.232 -6.364 1.00 70.19 92 PHE A O 1
ATOM 701 N N . LEU A 1 93 ? -17.265 -13.196 -8.121 1.00 79.06 93 LEU A N 1
ATOM 702 C CA . LEU A 1 93 ? -18.254 -14.270 -8.279 1.00 79.06 93 LEU A CA 1
ATOM 703 C C . LEU A 1 93 ? -18.354 -15.157 -7.032 1.00 79.06 93 LEU A C 1
ATOM 705 O O . LEU A 1 93 ? -19.455 -15.465 -6.580 1.00 79.06 93 LEU A O 1
ATOM 709 N N . THR A 1 94 ? -17.217 -15.503 -6.427 1.00 84.31 94 THR A N 1
ATOM 710 C CA . THR A 1 94 ? -17.165 -16.298 -5.187 1.00 84.31 94 THR A CA 1
ATOM 711 C C . THR A 1 94 ? -17.877 -15.587 -4.029 1.00 84.31 94 THR A C 1
ATOM 713 O O . THR A 1 94 ? -18.602 -16.204 -3.241 1.00 84.31 94 THR A O 1
ATOM 716 N N . THR A 1 95 ? -17.725 -14.263 -3.949 1.00 76.81 95 THR A N 1
ATOM 717 C CA . THR A 1 95 ? -18.398 -13.443 -2.934 1.00 76.81 95 THR A CA 1
ATOM 718 C C . THR A 1 95 ? -19.909 -13.404 -3.174 1.00 76.81 95 THR A C 1
ATOM 720 O O . THR A 1 95 ? -20.680 -13.604 -2.236 1.00 76.81 95 THR A O 1
ATOM 723 N N . MET A 1 96 ? -20.353 -13.231 -4.427 1.00 75.44 96 MET A N 1
ATOM 724 C CA . MET A 1 96 ? -21.780 -13.296 -4.776 1.00 75.44 96 MET A CA 1
ATOM 725 C C . MET A 1 96 ? -22.388 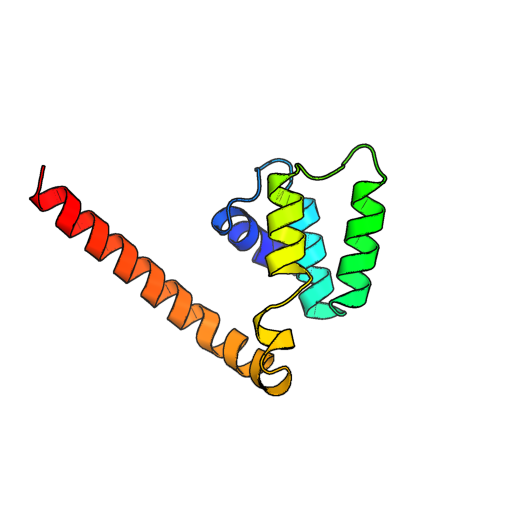-14.667 -4.470 1.00 75.44 96 MET A C 1
ATOM 727 O O . MET A 1 96 ? -23.512 -14.741 -3.979 1.00 75.44 96 MET A O 1
ATOM 731 N N . GLN A 1 97 ? -21.648 -15.749 -4.711 1.00 86.94 97 GLN A N 1
ATOM 732 C CA . GLN A 1 97 ? -22.106 -17.103 -4.413 1.00 86.94 97 GLN A CA 1
ATOM 733 C C . GLN A 1 97 ? -22.295 -17.313 -2.905 1.00 86.94 97 GLN A C 1
ATOM 735 O O . GLN A 1 97 ? -23.327 -17.828 -2.479 1.00 86.94 97 GLN A O 1
ATOM 740 N N . THR A 1 98 ? -21.347 -16.844 -2.090 1.00 80.00 98 THR A N 1
ATOM 741 C CA . THR A 1 98 ? -21.478 -16.866 -0.623 1.00 80.00 98 THR A CA 1
ATOM 742 C C . THR A 1 98 ? -22.687 -16.048 -0.157 1.00 80.00 98 THR A C 1
ATOM 744 O O . THR A 1 98 ? -23.447 -16.504 0.695 1.00 80.00 98 THR A O 1
ATOM 747 N N . ALA A 1 99 ? -22.916 -14.872 -0.751 1.00 77.88 99 ALA A N 1
ATOM 748 C CA . ALA A 1 99 ? -24.066 -14.026 -0.435 1.00 77.88 99 ALA A CA 1
ATOM 749 C C . ALA A 1 99 ? -25.408 -14.685 -0.808 1.00 77.88 99 ALA A C 1
ATOM 751 O O . ALA A 1 99 ? -26.358 -14.609 -0.035 1.00 77.88 99 ALA A O 1
ATOM 752 N N . ALA A 1 100 ? -25.480 -15.374 -1.951 1.00 83.50 100 ALA A N 1
ATOM 753 C CA . ALA A 1 100 ? -26.672 -16.110 -2.369 1.00 83.50 100 ALA A CA 1
ATOM 754 C C . ALA A 1 100 ? -26.998 -17.278 -1.423 1.00 83.50 100 ALA A C 1
ATOM 756 O O . ALA A 1 100 ? -28.161 -17.497 -1.095 1.00 83.50 100 ALA A O 1
ATOM 757 N N . ILE A 1 101 ? -25.981 -18.002 -0.942 1.00 88.94 101 ILE A N 1
ATOM 758 C CA . ILE A 1 101 ? -26.165 -19.075 0.047 1.00 88.94 101 ILE A CA 1
ATOM 759 C C . ILE A 1 101 ? -26.640 -18.499 1.386 1.00 88.94 101 ILE A C 1
ATOM 761 O O . ILE A 1 101 ? -27.576 -19.027 1.979 1.00 88.94 101 ILE A O 1
ATOM 765 N N . ALA A 1 102 ? -26.038 -17.398 1.846 1.00 83.25 102 ALA A N 1
ATOM 766 C CA . ALA A 1 102 ? -26.457 -16.728 3.075 1.00 83.25 102 ALA A CA 1
ATOM 767 C C . ALA A 1 102 ? -27.909 -16.222 2.996 1.00 83.25 102 ALA A C 1
ATOM 769 O O . ALA A 1 102 ? -28.654 -16.362 3.960 1.00 83.25 102 ALA A O 1
ATOM 770 N N . ALA A 1 103 ? -28.328 -15.700 1.839 1.00 77.38 103 ALA A N 1
ATOM 771 C CA . ALA A 1 103 ? -29.700 -15.254 1.601 1.00 77.38 103 ALA A CA 1
ATOM 772 C C . ALA A 1 103 ? -30.727 -16.398 1.549 1.00 77.38 103 ALA A C 1
ATOM 774 O O . ALA A 1 103 ? -31.901 -16.143 1.767 1.00 77.38 103 ALA A O 1
ATOM 775 N N . MET A 1 104 ? -30.315 -17.640 1.264 1.00 85.75 104 MET A N 1
ATOM 776 C CA . MET A 1 104 ? -31.206 -18.808 1.346 1.00 85.75 104 MET A CA 1
ATOM 777 C C . MET A 1 104 ? -31.409 -19.321 2.780 1.00 85.75 104 MET A C 1
ATOM 779 O O . MET A 1 104 ? -32.350 -20.071 3.022 1.00 85.75 104 MET A O 1
ATOM 783 N N . LEU A 1 105 ? -30.507 -18.988 3.709 1.00 78.75 105 LEU A N 1
ATOM 784 C CA . LEU A 1 105 ? -30.542 -19.450 5.104 1.00 78.75 105 LEU A CA 1
ATOM 785 C C . LEU A 1 105 ? -31.261 -18.477 6.056 1.00 78.75 105 LEU A C 1
ATOM 787 O O . LEU A 1 105 ? -31.474 -18.826 7.218 1.00 78.75 105 LEU A O 1
ATOM 791 N N . ILE A 1 106 ? -31.602 -17.281 5.572 1.00 61.75 106 ILE A N 1
ATOM 792 C CA . ILE A 1 106 ? -32.439 -16.272 6.241 1.00 61.75 106 ILE A CA 1
ATOM 793 C C . ILE A 1 106 ? -33.845 -16.359 5.655 1.00 61.75 106 ILE A C 1
ATOM 795 O O . ILE A 1 106 ? -34.806 -16.303 6.453 1.00 61.75 106 ILE A O 1
#

Secondary structure (DSSP, 8-state):
-HHHHHHHHHHHTT--TTTHHHHHHHHHHHHHT-HHHHHHHHHHHHTSTTPPPHHHHHHIIIIIIS-HHHHH-GGGHHHHHHHHHHHHHHHHHHHHHHHHHHHHH-

Mean predicted aligned error: 11.72 Å

pLDDT: mean 72.78, std 11.63, range [38.19, 88.94]

Nearest PDB structures (foldseek):
  5l26-assembly1_A  TM=6.564E-01  e=3.867E-02  Neisseria wadsworthii 9715
  5l2b-assembly1_B  TM=6.260E-01  e=3.867E-02  Neisseria wadsworthii 9715
  5l26-assembly1_B  TM=6.507E-01  e=6.922E-02  Neisseria wadsworthii 9715
  5l2b-assembly1_A  TM=6.206E-01  e=5.813E-02  Neisseria wadsworthii 9715

Radius of gyration: 15.96 Å; Cα contacts (8 Å, |Δi|>4): 77; chains: 1; bounding box: 45×35×28 Å

InterPro domains:
  IPR008276 Concentrative nucleoside transporter [PTHR10590] (2-106)
  IPR011657 Concentrative nucleoside transporter C-terminal domain [PF07662] (2-102)